Protein AF-A0A1J3H3D5-F1 (afdb_monomer_lite)

Sequence (167 aa):
FLKSQDSTRKQDFVLKTRVNAKLFVYQAAAKMEIESLVVSLERDGSKILVMEGLALLLDAADACLKSVWRKLKACEELFGSLLSGIAKIAVGRGGQPLRLLLIRLKPLVLDLCEQPDTWVRNQGNMFDSVFRISCEIIESGWAKDRPSVDTFIKGLTSSIRERNDYE

Radius of gyration: 18.34 Å; chains: 1; bounding box: 48×41×55 Å

Structure (mmCIF, N/CA/C/O backbone):
data_AF-A0A1J3H3D5-F1
#
_entry.id   AF-A0A1J3H3D5-F1
#
loop_
_atom_site.group_PDB
_atom_site.id
_atom_site.type_symbol
_atom_site.label_atom_id
_atom_site.label_alt_id
_atom_site.label_comp_id
_atom_site.label_asym_id
_atom_site.label_entity_id
_atom_site.label_seq_id
_atom_site.pdbx_PDB_ins_code
_atom_site.Cartn_x
_atom_site.Cartn_y
_atom_site.Cartn_z
_atom_site.occupancy
_atom_site.B_iso_or_equiv
_atom_site.auth_seq_id
_atom_site.auth_comp_id
_atom_site.auth_asym_id
_atom_site.auth_atom_id
_atom_site.pdbx_PDB_model_num
ATOM 1 N N . PHE A 1 1 ? 31.989 1.720 -32.539 1.00 49.47 1 PHE A N 1
ATOM 2 C CA . PHE A 1 1 ? 30.568 1.918 -32.188 1.00 49.47 1 PHE A CA 1
ATOM 3 C C . PHE A 1 1 ? 29.841 0.615 -31.834 1.00 49.47 1 PHE A C 1
ATOM 5 O O . PHE A 1 1 ? 29.478 0.475 -30.677 1.00 49.47 1 PHE A O 1
ATOM 12 N N . LEU A 1 2 ? 29.727 -0.389 -32.718 1.00 52.81 2 LEU A N 1
ATOM 13 C CA . LEU A 1 2 ? 29.022 -1.662 -32.418 1.00 52.81 2 LEU A CA 1
ATOM 14 C C . LEU A 1 2 ? 29.559 -2.446 -31.197 1.00 52.81 2 LEU A C 1
ATOM 16 O O . LEU A 1 2 ? 28.784 -2.947 -30.3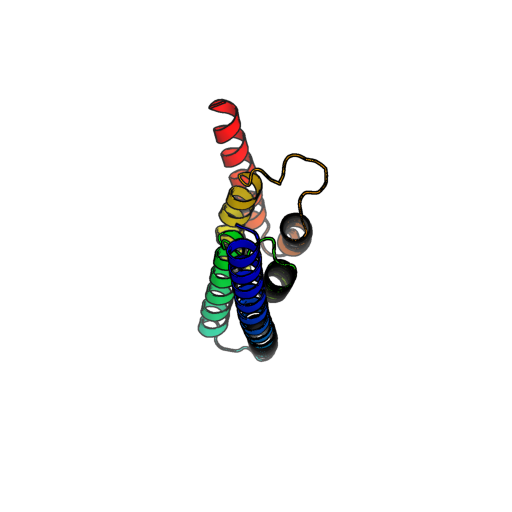89 1.00 52.81 2 LEU A O 1
ATOM 20 N N . LYS A 1 3 ? 30.885 -2.499 -31.009 1.00 47.62 3 LYS A N 1
ATOM 21 C CA . LYS A 1 3 ? 31.527 -3.247 -29.906 1.00 47.62 3 LYS A CA 1
ATOM 22 C C . LYS A 1 3 ? 31.315 -2.618 -28.516 1.00 47.62 3 LYS A C 1
ATOM 24 O O . LYS A 1 3 ? 31.288 -3.331 -27.524 1.00 47.62 3 LYS A O 1
ATOM 29 N N . SER A 1 4 ? 31.137 -1.296 -28.463 1.00 58.38 4 SER A N 1
ATOM 30 C CA . SER A 1 4 ? 30.859 -0.543 -27.228 1.00 58.38 4 SER A CA 1
ATOM 31 C C . SER A 1 4 ? 29.388 -0.659 -26.811 1.00 58.38 4 SER A C 1
ATOM 33 O O . SER A 1 4 ? 29.084 -0.673 -25.624 1.00 58.38 4 SER A O 1
ATOM 35 N N . GLN A 1 5 ? 28.477 -0.814 -27.775 1.00 59.44 5 GLN A N 1
ATOM 36 C CA . GLN A 1 5 ? 27.050 -0.971 -27.501 1.00 59.44 5 GLN A CA 1
ATOM 37 C C . GLN A 1 5 ? 26.713 -2.363 -26.930 1.00 59.44 5 GLN A C 1
ATOM 39 O O . GLN A 1 5 ? 25.821 -2.487 -26.093 1.00 59.44 5 GLN A O 1
ATOM 44 N N . ASP A 1 6 ? 27.449 -3.403 -27.340 1.00 65.12 6 ASP A N 1
ATOM 45 C CA . ASP A 1 6 ? 27.310 -4.772 -26.818 1.00 65.12 6 ASP A CA 1
ATOM 46 C C . ASP A 1 6 ? 27.854 -4.913 -25.381 1.00 65.12 6 ASP A C 1
ATOM 48 O O . ASP A 1 6 ? 27.237 -5.568 -24.540 1.00 65.12 6 ASP A O 1
ATOM 52 N N . SER A 1 7 ? 28.961 -4.234 -25.046 1.00 64.69 7 SER A N 1
ATOM 53 C CA . SER A 1 7 ? 29.493 -4.225 -23.674 1.00 64.69 7 SER A CA 1
ATOM 54 C C . SER A 1 7 ? 28.558 -3.529 -22.681 1.00 64.69 7 SER A C 1
ATOM 56 O O . SER A 1 7 ? 28.349 -4.047 -21.585 1.00 64.69 7 SER A O 1
ATOM 58 N N . THR A 1 8 ? 27.941 -2.409 -23.074 1.00 67.56 8 THR A N 1
ATOM 59 C CA . THR A 1 8 ? 26.972 -1.690 -22.230 1.00 67.56 8 THR A CA 1
ATOM 60 C C . THR A 1 8 ? 25.716 -2.529 -21.987 1.00 67.56 8 THR A C 1
ATOM 62 O O . THR A 1 8 ? 25.325 -2.720 -20.839 1.00 67.56 8 THR A O 1
ATOM 65 N N . ARG A 1 9 ? 25.147 -3.156 -23.030 1.00 71.25 9 ARG A N 1
ATOM 66 C CA . ARG A 1 9 ? 23.975 -4.041 -22.871 1.00 71.25 9 ARG A CA 1
ATOM 67 C C . ARG A 1 9 ? 24.249 -5.247 -21.973 1.00 71.25 9 ARG A C 1
ATOM 69 O O . ARG A 1 9 ? 23.383 -5.638 -21.192 1.00 71.25 9 ARG A O 1
ATOM 76 N N . LYS A 1 10 ? 25.440 -5.847 -22.068 1.00 75.38 10 LYS A N 1
ATOM 77 C CA . LYS A 1 10 ? 25.842 -6.963 -21.194 1.00 75.38 10 LYS A CA 1
ATOM 78 C C . LYS A 1 10 ? 25.952 -6.523 -19.737 1.00 75.38 10 LYS A C 1
ATOM 80 O O . LYS A 1 10 ? 25.485 -7.241 -18.855 1.00 75.38 10 LYS A O 1
ATOM 85 N N . GLN A 1 11 ? 26.518 -5.346 -19.482 1.00 77.75 11 GLN A N 1
ATOM 86 C CA . GLN A 1 11 ? 26.598 -4.780 -18.137 1.00 77.75 11 GLN A CA 1
ATOM 87 C C . GLN A 1 11 ? 25.203 -4.504 -17.556 1.00 77.75 11 GLN A C 1
ATOM 89 O O . GLN A 1 11 ? 24.932 -4.915 -16.426 1.00 77.75 11 GLN A O 1
ATOM 94 N N . ASP A 1 12 ? 24.296 -3.923 -18.343 1.00 80.81 12 ASP A N 1
ATOM 95 C CA . ASP A 1 12 ? 22.909 -3.668 -17.935 1.00 80.81 12 ASP A CA 1
ATOM 96 C C . ASP A 1 12 ? 22.159 -4.966 -17.608 1.00 80.81 12 ASP A C 1
ATOM 98 O O . ASP A 1 12 ? 21.454 -5.058 -16.599 1.00 80.81 12 ASP A O 1
ATOM 102 N N . PHE A 1 13 ? 22.355 -6.011 -18.418 1.00 84.06 13 PHE A N 1
ATOM 103 C CA . PHE A 1 13 ? 21.766 -7.328 -18.180 1.00 84.06 13 PHE A CA 1
ATOM 104 C C . PHE A 1 13 ? 22.276 -7.972 -16.882 1.00 84.06 13 PHE A C 1
ATOM 106 O O . PHE A 1 13 ? 21.484 -8.488 -16.085 1.00 84.06 13 PHE A O 1
ATOM 113 N N . VAL A 1 14 ? 23.589 -7.921 -16.633 1.00 88.62 14 VAL A N 1
ATOM 114 C CA . VAL A 1 14 ? 24.196 -8.462 -15.406 1.00 88.62 14 VAL A CA 1
ATOM 115 C C . VAL A 1 14 ? 23.706 -7.699 -14.174 1.00 88.62 14 VAL A C 1
ATOM 117 O O . VAL A 1 14 ? 23.357 -8.323 -13.169 1.00 88.62 14 VAL A O 1
ATOM 120 N N . LEU A 1 15 ? 23.630 -6.368 -14.247 1.00 89.19 15 LEU A N 1
ATOM 121 C CA . LEU A 1 15 ? 23.105 -5.534 -13.164 1.00 89.19 15 LEU A CA 1
ATOM 122 C C . LEU A 1 15 ? 21.641 -5.863 -12.868 1.00 89.19 15 LEU A C 1
ATOM 124 O O . LEU A 1 15 ? 21.312 -6.161 -11.719 1.00 89.19 15 LEU A O 1
ATOM 128 N N . LYS A 1 16 ? 20.786 -5.909 -13.894 1.00 89.12 16 LYS A N 1
ATOM 129 C CA . LYS A 1 16 ? 19.368 -6.270 -13.752 1.00 89.12 16 LYS A CA 1
ATOM 130 C C . LYS A 1 16 ? 19.189 -7.656 -13.126 1.00 89.12 16 LYS A C 1
ATOM 132 O O . LYS A 1 16 ? 18.358 -7.824 -12.238 1.00 89.12 16 LYS A O 1
ATOM 137 N N . THR A 1 17 ? 20.004 -8.630 -13.530 1.00 92.06 17 THR A N 1
ATOM 138 C CA . THR A 1 17 ? 19.979 -9.989 -12.962 1.00 92.06 17 THR A CA 1
ATOM 139 C C . THR A 1 17 ? 20.343 -9.987 -11.476 1.00 92.06 17 THR A C 1
ATOM 141 O O . THR A 1 17 ? 19.638 -10.587 -10.665 1.00 92.06 17 THR A O 1
ATOM 144 N N . ARG A 1 18 ? 21.403 -9.265 -11.088 1.00 93.56 18 ARG A N 1
ATOM 145 C CA . ARG A 1 18 ? 21.822 -9.141 -9.681 1.00 93.56 18 ARG A CA 1
ATOM 146 C C . ARG A 1 18 ? 20.779 -8.424 -8.826 1.00 93.56 18 ARG A C 1
ATOM 148 O O . ARG A 1 18 ? 20.534 -8.841 -7.697 1.00 93.56 18 ARG A O 1
ATOM 155 N N . VAL A 1 19 ? 20.168 -7.364 -9.353 1.00 93.88 19 VAL A N 1
ATOM 156 C CA . VAL A 1 19 ? 19.095 -6.631 -8.666 1.00 93.88 19 VAL A CA 1
ATOM 157 C C . VAL A 1 19 ? 17.882 -7.532 -8.457 1.00 93.88 19 VAL A C 1
ATOM 159 O O . VAL A 1 19 ? 17.398 -7.616 -7.334 1.00 93.88 19 VAL A O 1
ATOM 162 N N . ASN A 1 20 ? 17.448 -8.275 -9.481 1.00 93.94 20 ASN A N 1
ATOM 163 C CA . ASN A 1 20 ? 16.351 -9.237 -9.344 1.00 93.94 20 ASN A CA 1
ATOM 164 C C . ASN A 1 20 ? 16.644 -10.290 -8.271 1.00 93.94 20 ASN A C 1
ATOM 166 O O . ASN A 1 20 ? 15.798 -10.533 -7.418 1.00 93.94 20 ASN A O 1
ATOM 170 N N . ALA A 1 21 ? 17.850 -10.868 -8.261 1.00 94.75 21 ALA A N 1
ATOM 171 C CA . ALA A 1 21 ? 18.236 -11.835 -7.235 1.00 94.75 21 ALA A CA 1
ATOM 172 C C . ALA A 1 21 ? 18.121 -11.247 -5.817 1.00 94.75 21 ALA A C 1
ATOM 174 O O . ALA A 1 21 ? 17.557 -11.886 -4.932 1.00 94.75 21 ALA A O 1
ATOM 175 N N . LYS A 1 22 ? 18.581 -10.005 -5.609 1.00 95.25 22 LYS A N 1
ATOM 176 C CA . LYS A 1 22 ? 18.420 -9.308 -4.323 1.00 95.25 22 LYS A CA 1
ATOM 177 C C . LYS A 1 22 ? 16.951 -9.074 -3.974 1.00 95.25 22 LYS A C 1
ATOM 179 O O . LYS A 1 22 ? 16.561 -9.325 -2.840 1.00 95.25 22 LYS A O 1
ATOM 184 N N . LEU A 1 23 ? 16.137 -8.627 -4.930 1.00 95.19 23 LEU A N 1
ATOM 185 C CA . LEU A 1 23 ? 14.706 -8.391 -4.719 1.00 95.19 23 LEU A CA 1
ATOM 186 C C . LEU A 1 23 ? 13.962 -9.678 -4.339 1.00 95.19 23 LEU A C 1
ATOM 188 O O . LEU A 1 23 ? 13.131 -9.639 -3.439 1.00 95.19 23 LEU A O 1
ATOM 192 N N . PHE A 1 24 ? 14.308 -10.821 -4.937 1.00 94.06 24 PHE A N 1
ATOM 193 C CA . PHE A 1 24 ? 13.737 -12.113 -4.543 1.00 94.06 24 PHE A CA 1
ATOM 194 C C . PHE A 1 24 ? 14.118 -12.513 -3.115 1.00 94.06 24 PHE A C 1
ATOM 196 O O . PHE A 1 24 ? 13.264 -12.995 -2.372 1.00 94.06 24 PHE A O 1
ATOM 203 N N . VAL A 1 25 ? 15.366 -12.269 -2.700 1.00 95.94 25 VAL A N 1
ATOM 204 C CA . VAL A 1 25 ? 15.790 -12.497 -1.308 1.00 95.94 25 VAL A CA 1
ATOM 205 C C . VAL A 1 25 ? 15.003 -11.601 -0.350 1.00 95.94 25 VAL A C 1
ATOM 207 O O . VAL A 1 25 ? 14.476 -12.097 0.644 1.00 95.94 25 VAL A O 1
ATOM 210 N N . TYR A 1 26 ? 14.848 -10.312 -0.668 1.00 95.38 26 TYR A N 1
ATOM 211 C CA . TYR A 1 26 ? 14.023 -9.404 0.134 1.00 95.38 26 TYR A CA 1
ATOM 212 C C . TYR A 1 26 ? 12.559 -9.836 0.183 1.00 95.38 26 TYR A C 1
ATOM 214 O O . TYR A 1 26 ? 11.940 -9.738 1.235 1.00 95.38 26 TYR A O 1
ATOM 222 N N . GLN A 1 27 ? 12.006 -10.357 -0.912 1.00 95.12 27 GLN A N 1
ATOM 223 C CA . GLN A 1 27 ? 10.634 -10.856 -0.933 1.00 95.12 27 GLN A CA 1
ATOM 224 C C . GLN A 1 27 ? 10.458 -12.088 -0.047 1.00 95.12 27 GLN A C 1
ATOM 226 O O . GLN A 1 27 ? 9.463 -12.178 0.669 1.00 95.12 27 GLN A O 1
ATOM 231 N N . ALA A 1 28 ? 11.414 -13.018 -0.062 1.00 95.88 28 ALA A N 1
ATOM 232 C CA . ALA A 1 28 ? 11.397 -14.171 0.832 1.00 95.88 28 ALA A CA 1
ATOM 233 C C . ALA A 1 28 ? 11.506 -13.739 2.305 1.00 95.88 28 ALA A C 1
ATOM 235 O O . ALA A 1 28 ? 10.705 -14.179 3.128 1.00 95.88 28 ALA A O 1
ATOM 236 N N . ALA A 1 29 ? 12.431 -12.826 2.616 1.00 95.75 29 ALA A N 1
ATOM 237 C CA . ALA A 1 29 ? 12.600 -12.284 3.962 1.00 95.75 29 ALA A CA 1
ATOM 238 C C . ALA A 1 29 ? 11.345 -11.538 4.444 1.00 95.75 29 ALA A C 1
ATOM 240 O O . ALA A 1 29 ? 10.878 -11.775 5.552 1.00 95.75 29 ALA A O 1
ATOM 241 N N . ALA A 1 30 ? 10.750 -10.698 3.593 1.00 95.88 30 ALA A N 1
ATOM 242 C CA . ALA A 1 30 ? 9.524 -9.974 3.908 1.00 95.88 30 ALA A CA 1
ATOM 243 C C . ALA A 1 30 ? 8.356 -10.923 4.191 1.00 95.88 30 ALA A C 1
ATOM 245 O O . ALA A 1 30 ? 7.622 -10.708 5.148 1.00 95.88 30 ALA A O 1
ATOM 246 N N . LYS A 1 31 ? 8.187 -11.988 3.394 1.00 95.50 31 LYS A N 1
ATOM 247 C CA . LYS A 1 31 ? 7.144 -12.998 3.636 1.00 95.50 31 LYS A CA 1
ATOM 248 C C . LYS A 1 31 ? 7.336 -13.697 4.981 1.00 95.50 31 LYS A C 1
ATOM 250 O O . LYS A 1 31 ? 6.375 -13.797 5.734 1.00 95.50 31 LYS A O 1
ATOM 255 N N . MET A 1 32 ? 8.565 -14.106 5.293 1.00 95.81 32 MET A N 1
ATOM 256 C CA . MET A 1 32 ? 8.896 -14.723 6.579 1.00 95.81 32 MET A CA 1
ATOM 257 C C . MET A 1 32 ? 8.614 -13.775 7.755 1.00 95.81 32 MET A C 1
ATOM 259 O O . MET A 1 32 ? 8.020 -14.191 8.747 1.00 95.81 32 MET A O 1
ATOM 263 N N . GLU A 1 33 ? 8.988 -12.500 7.631 1.00 94.06 33 GLU A N 1
ATOM 264 C CA . GLU A 1 33 ? 8.714 -11.482 8.650 1.00 94.06 33 GLU A CA 1
ATOM 265 C C . GLU A 1 33 ? 7.206 -11.262 8.825 1.00 94.06 33 GLU A C 1
ATOM 267 O O . GLU A 1 33 ? 6.700 -11.302 9.941 1.00 94.06 33 GLU A O 1
ATOM 272 N N . ILE A 1 34 ? 6.457 -11.111 7.727 1.00 94.81 34 ILE A N 1
ATOM 273 C CA . ILE A 1 34 ? 4.995 -10.962 7.754 1.00 94.81 34 ILE A CA 1
ATOM 274 C C . ILE A 1 34 ? 4.345 -12.148 8.476 1.00 94.81 34 ILE A C 1
ATOM 276 O O . ILE A 1 34 ? 3.506 -11.940 9.350 1.00 94.81 34 ILE A O 1
ATOM 280 N N . GLU A 1 35 ? 4.724 -13.380 8.137 1.00 93.75 35 GLU A N 1
ATOM 281 C CA . GLU A 1 35 ? 4.192 -14.586 8.780 1.00 93.75 35 GLU A CA 1
ATOM 282 C C . GLU A 1 35 ? 4.528 -14.622 10.276 1.00 93.75 35 GLU A C 1
ATOM 284 O O . GLU A 1 35 ? 3.646 -14.877 11.098 1.00 93.75 35 GLU A O 1
ATOM 289 N N . SER A 1 36 ? 5.764 -14.284 10.648 1.00 91.75 36 SER A N 1
ATOM 290 C CA . SER A 1 36 ? 6.197 -14.178 12.046 1.00 91.75 36 SER A CA 1
ATOM 291 C C . SER A 1 36 ? 5.374 -13.148 12.835 1.00 91.75 36 SER A C 1
ATOM 293 O O . SER A 1 36 ? 4.909 -13.422 13.948 1.00 91.75 36 SER A O 1
ATOM 295 N N . LEU A 1 37 ? 5.124 -11.973 12.248 1.00 91.81 37 LEU A N 1
ATOM 296 C CA . LEU A 1 37 ? 4.322 -10.911 12.858 1.00 91.81 37 LEU A CA 1
ATOM 297 C C . LEU A 1 37 ? 2.840 -11.293 12.975 1.00 91.81 37 LEU A C 1
ATOM 299 O O . LEU A 1 37 ? 2.208 -10.967 13.982 1.00 91.81 37 LEU A O 1
ATOM 303 N N . VAL A 1 38 ? 2.291 -12.011 11.991 1.00 89.31 38 VAL A N 1
ATOM 304 C CA . VAL A 1 38 ? 0.923 -12.551 12.046 1.00 89.31 38 VAL A CA 1
ATOM 305 C C . VAL A 1 38 ? 0.799 -13.598 13.156 1.00 89.31 38 VAL A C 1
ATOM 307 O O . VAL A 1 38 ? -0.116 -13.507 13.968 1.00 89.31 38 VAL A O 1
ATOM 310 N N . VAL A 1 39 ? 1.747 -14.530 13.285 1.00 87.62 39 VAL A N 1
ATOM 311 C CA . VAL A 1 39 ? 1.748 -15.502 14.398 1.00 87.62 39 VAL A CA 1
ATOM 312 C C . VAL A 1 39 ? 1.892 -14.798 15.751 1.00 87.62 39 VAL A C 1
ATOM 314 O O . VAL A 1 39 ? 1.235 -15.161 16.730 1.00 87.62 39 VAL A O 1
ATOM 317 N N . SER A 1 40 ? 2.719 -13.753 15.816 1.00 85.19 40 SER A N 1
ATOM 318 C CA . SER A 1 40 ? 2.865 -12.929 17.020 1.00 85.19 40 SER A CA 1
ATOM 319 C C . SER A 1 40 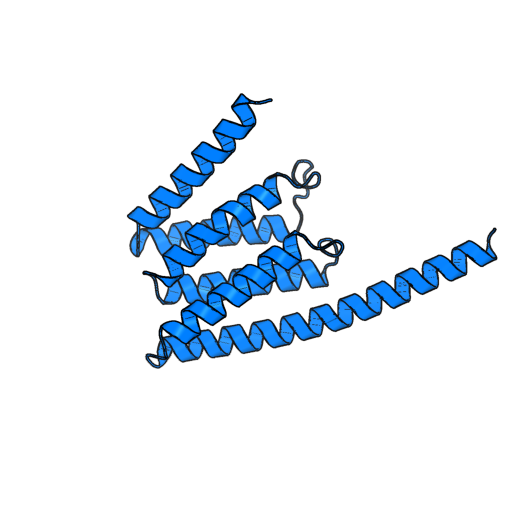? 1.562 -12.218 17.391 1.00 85.19 40 SER A C 1
ATOM 321 O O . SER A 1 40 ? 1.305 -11.999 18.571 1.00 85.19 40 SER A O 1
ATOM 323 N N . LEU A 1 41 ? 0.717 -11.881 16.416 1.00 80.69 41 LEU A N 1
ATOM 324 C CA . LEU A 1 41 ? -0.599 -11.303 16.665 1.00 80.69 41 LEU A CA 1
ATOM 325 C C . LEU A 1 41 ? -1.556 -12.311 17.323 1.00 80.69 41 LEU A C 1
ATOM 327 O O . LEU A 1 41 ? -2.299 -11.932 18.225 1.00 80.69 41 LEU A O 1
ATOM 331 N N . GLU A 1 42 ? -1.520 -13.577 16.902 1.00 78.44 42 GLU A N 1
ATOM 332 C CA . GLU A 1 42 ? -2.396 -14.640 17.417 1.00 78.44 42 GLU A CA 1
ATOM 333 C C . GLU A 1 42 ? -2.049 -15.066 18.850 1.00 78.44 42 GLU A C 1
ATOM 335 O O . GLU A 1 42 ? -2.936 -15.420 19.624 1.00 78.44 42 GLU A O 1
ATOM 340 N N . ARG A 1 43 ? -0.763 -15.027 19.222 1.00 79.19 43 ARG A N 1
ATOM 341 C CA . ARG A 1 43 ? -0.274 -15.492 20.536 1.00 79.19 43 ARG A CA 1
ATOM 342 C C . ARG A 1 43 ? -0.150 -14.395 21.597 1.00 79.19 43 ARG A C 1
ATOM 344 O O . ARG A 1 43 ? 0.594 -14.569 22.557 1.00 79.19 43 ARG A O 1
ATOM 351 N N . ASP A 1 44 ? -0.840 -13.272 21.412 1.00 67.06 44 ASP A N 1
ATOM 352 C CA . ASP A 1 44 ? -0.747 -12.087 22.281 1.00 67.06 44 ASP A CA 1
ATOM 353 C C . ASP A 1 44 ? 0.704 -11.571 22.433 1.00 67.06 44 ASP A C 1
ATOM 355 O O . ASP A 1 44 ? 1.172 -11.163 23.497 1.00 67.06 44 ASP A O 1
ATOM 359 N N . GLY A 1 45 ? 1.456 -11.625 21.330 1.00 67.44 45 GLY A N 1
ATOM 360 C CA . GLY A 1 45 ? 2.855 -11.222 21.257 1.00 67.44 45 GLY A CA 1
ATOM 361 C C . GLY A 1 45 ? 3.073 -9.722 21.480 1.00 67.44 45 GLY A C 1
ATOM 362 O O . GLY A 1 45 ? 2.153 -8.895 21.422 1.00 67.44 45 GLY A O 1
ATOM 363 N N . SER A 1 46 ? 4.340 -9.361 21.718 1.00 79.38 46 SER A N 1
ATOM 364 C CA . SER A 1 46 ? 4.755 -7.996 22.066 1.00 79.38 46 SER A CA 1
ATOM 365 C C . SER A 1 46 ? 4.149 -6.952 21.125 1.00 79.38 46 SER A C 1
ATOM 367 O O . SER A 1 46 ? 4.391 -6.949 19.915 1.00 79.38 46 SER A O 1
ATOM 369 N N . LYS A 1 47 ? 3.359 -6.026 21.691 1.00 83.12 47 LYS A N 1
ATOM 370 C CA . LYS A 1 47 ? 2.750 -4.927 20.924 1.00 83.12 47 LYS A CA 1
ATOM 371 C C . LYS A 1 47 ? 3.806 -4.090 20.207 1.00 83.12 47 LYS A C 1
ATOM 373 O O . LYS A 1 47 ? 3.556 -3.650 19.091 1.00 83.12 47 LYS A O 1
ATOM 378 N N . ILE A 1 48 ? 4.964 -3.928 20.844 1.00 87.06 48 ILE A N 1
ATOM 379 C CA . ILE A 1 48 ? 6.107 -3.172 20.335 1.00 87.06 48 ILE A CA 1
ATOM 380 C C . ILE A 1 48 ? 6.682 -3.857 19.094 1.00 87.06 48 ILE A C 1
ATOM 382 O O . ILE A 1 48 ? 6.752 -3.216 18.053 1.00 87.06 48 ILE A O 1
ATOM 386 N N . LEU A 1 49 ? 6.959 -5.166 19.156 1.00 87.62 49 LEU A N 1
ATOM 387 C CA . LEU A 1 49 ? 7.526 -5.910 18.020 1.00 87.62 49 LEU A CA 1
ATOM 388 C C . LEU A 1 49 ? 6.635 -5.832 16.776 1.00 87.62 49 LEU A C 1
ATOM 390 O O . LEU A 1 49 ? 7.120 -5.598 15.676 1.00 87.62 49 LEU A O 1
ATOM 394 N N . VAL A 1 50 ? 5.317 -5.966 16.950 1.00 89.06 50 VAL A N 1
ATOM 395 C CA . VAL A 1 50 ? 4.369 -5.851 15.830 1.00 89.06 50 VAL A CA 1
ATOM 396 C C . VAL A 1 50 ? 4.369 -4.448 15.228 1.00 89.06 50 VAL A C 1
ATOM 398 O O . VAL A 1 50 ? 4.266 -4.313 14.014 1.00 89.06 50 VAL A O 1
ATOM 401 N N . MET A 1 51 ? 4.476 -3.405 16.052 1.00 90.56 51 MET A N 1
ATOM 402 C CA . MET A 1 51 ? 4.505 -2.022 15.568 1.00 90.56 51 MET A CA 1
ATOM 403 C C . MET A 1 51 ? 5.817 -1.697 14.851 1.00 90.56 51 MET A C 1
ATOM 405 O O . MET A 1 51 ? 5.782 -1.097 13.779 1.00 90.56 51 MET A O 1
ATOM 409 N N . GLU A 1 52 ? 6.953 -2.112 15.411 1.00 92.25 52 GLU A N 1
ATOM 410 C CA . GLU A 1 52 ? 8.275 -1.929 14.805 1.00 92.25 52 GLU A CA 1
ATOM 411 C C . GLU A 1 52 ? 8.391 -2.703 13.490 1.00 92.25 52 GLU A C 1
ATOM 413 O O . GLU A 1 52 ? 8.765 -2.128 12.470 1.00 92.25 52 GLU A O 1
ATOM 418 N N . GLY A 1 53 ? 7.973 -3.971 13.474 1.00 93.31 53 GLY A N 1
ATOM 419 C CA . GLY A 1 53 ? 7.936 -4.782 12.260 1.00 93.31 53 GLY A CA 1
ATOM 420 C C . GLY A 1 53 ? 7.018 -4.185 11.190 1.00 93.31 53 GLY A C 1
ATOM 421 O O . GLY A 1 53 ? 7.405 -4.069 10.030 1.00 93.31 53 GLY A O 1
ATOM 422 N N . LEU A 1 54 ? 5.826 -3.713 11.573 1.00 93.38 54 LEU A N 1
ATOM 423 C CA . LEU A 1 54 ? 4.911 -3.036 10.649 1.00 93.38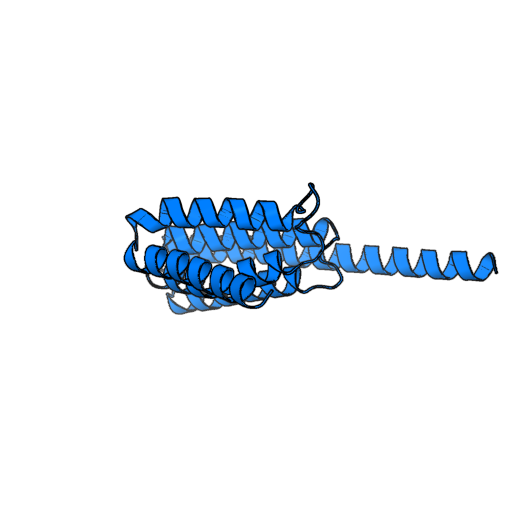 54 LEU A CA 1
ATOM 424 C C . LEU A 1 54 ? 5.525 -1.757 10.058 1.00 93.38 54 LEU A C 1
ATOM 426 O O . LEU A 1 54 ? 5.371 -1.508 8.862 1.00 93.38 54 LEU A O 1
ATOM 430 N N . ALA A 1 55 ? 6.229 -0.964 10.870 1.00 94.56 55 ALA A N 1
ATOM 431 C CA . ALA A 1 55 ? 6.929 0.230 10.406 1.00 94.56 55 ALA A CA 1
ATOM 432 C C . ALA A 1 55 ? 8.041 -0.119 9.403 1.00 94.56 55 ALA A C 1
ATOM 434 O O . ALA A 1 55 ? 8.092 0.481 8.331 1.00 94.56 55 ALA A O 1
ATOM 435 N N . LEU A 1 56 ? 8.852 -1.145 9.685 1.00 95.25 56 LEU A N 1
ATOM 436 C CA . LEU A 1 56 ? 9.900 -1.618 8.773 1.00 95.25 56 LEU A CA 1
ATOM 437 C C . LEU A 1 56 ? 9.335 -2.088 7.426 1.00 95.25 56 LEU A C 1
ATOM 439 O O . LEU A 1 56 ? 9.899 -1.784 6.374 1.00 95.25 56 LEU A O 1
ATOM 443 N N . LEU A 1 57 ? 8.206 -2.803 7.437 1.00 96.12 57 LEU A N 1
ATOM 444 C CA . LEU A 1 57 ? 7.540 -3.238 6.208 1.00 96.12 57 LEU A CA 1
ATOM 445 C C . LEU A 1 57 ? 7.014 -2.042 5.395 1.00 96.12 57 LEU A C 1
ATOM 447 O O . LEU A 1 57 ? 7.135 -2.039 4.168 1.00 96.12 57 LEU A O 1
ATOM 451 N N . LEU A 1 58 ? 6.461 -1.020 6.058 1.00 95.56 58 LEU A N 1
ATOM 452 C CA . LEU A 1 58 ? 6.011 0.219 5.411 1.00 95.56 58 LEU A CA 1
ATOM 453 C C . LEU A 1 58 ? 7.177 0.998 4.796 1.00 95.56 58 LEU A C 1
ATOM 455 O O . LEU A 1 58 ? 7.065 1.455 3.659 1.00 95.56 58 LEU A O 1
ATOM 459 N N . ASP A 1 59 ? 8.302 1.099 5.500 1.00 95.94 59 ASP A N 1
ATOM 460 C CA . ASP A 1 59 ? 9.508 1.753 4.988 1.00 95.94 59 ASP A CA 1
ATOM 461 C C . ASP A 1 59 ? 10.090 0.994 3.786 1.00 95.94 59 ASP A C 1
ATOM 463 O O . ASP A 1 59 ? 10.523 1.603 2.806 1.00 95.94 59 ASP A O 1
ATOM 467 N N . ALA A 1 60 ? 10.028 -0.342 3.796 1.00 96.50 60 ALA A N 1
ATOM 468 C CA . ALA A 1 60 ? 10.410 -1.156 2.646 1.00 96.50 60 ALA A CA 1
ATOM 469 C C . ALA A 1 60 ? 9.479 -0.936 1.438 1.00 96.50 60 ALA A C 1
ATOM 471 O O . ALA A 1 60 ? 9.952 -0.896 0.297 1.00 96.50 60 ALA A O 1
ATOM 472 N N . ALA A 1 61 ? 8.171 -0.772 1.663 1.00 96.38 61 ALA A N 1
ATOM 473 C CA . ALA A 1 61 ? 7.215 -0.468 0.599 1.00 96.38 61 ALA A CA 1
ATOM 474 C C . ALA A 1 61 ? 7.474 0.926 -0.003 1.00 96.38 61 ALA A C 1
ATOM 476 O O . ALA A 1 61 ? 7.518 1.066 -1.227 1.00 96.38 61 ALA A O 1
ATOM 477 N N . ASP A 1 62 ? 7.737 1.928 0.839 1.00 94.81 62 ASP A N 1
ATOM 478 C CA . ASP A 1 62 ? 8.119 3.280 0.412 1.00 94.81 62 ASP A CA 1
ATOM 479 C C . ASP A 1 62 ? 9.415 3.277 -0.411 1.00 94.81 62 ASP A C 1
ATOM 481 O O . ASP A 1 62 ? 9.488 3.863 -1.495 1.00 94.81 62 ASP A O 1
ATOM 485 N N . ALA A 1 63 ? 10.417 2.518 0.038 1.00 95.06 63 ALA A N 1
ATOM 486 C CA . ALA A 1 63 ? 11.666 2.344 -0.692 1.00 95.06 63 ALA A CA 1
ATOM 487 C C . ALA A 1 63 ? 11.458 1.674 -2.061 1.00 95.06 63 ALA A C 1
ATOM 489 O O . ALA A 1 63 ? 12.122 2.052 -3.028 1.00 95.06 63 ALA A O 1
ATOM 490 N N . CYS A 1 64 ? 10.536 0.710 -2.179 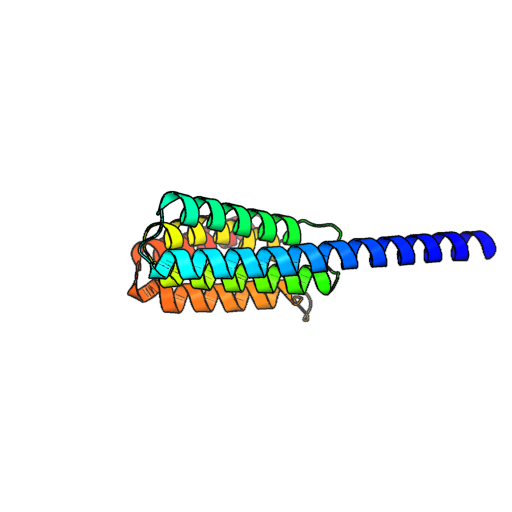1.00 94.75 64 CYS A N 1
ATOM 491 C CA . CYS A 1 64 ? 10.191 0.106 -3.471 1.00 94.75 64 CYS A CA 1
ATOM 492 C C . CYS A 1 64 ? 9.568 1.136 -4.420 1.00 94.75 64 CYS A C 1
ATOM 494 O O . CYS A 1 64 ? 9.987 1.222 -5.576 1.00 94.75 64 CYS A O 1
ATOM 496 N N . LEU A 1 65 ? 8.626 1.945 -3.926 1.00 92.44 65 LEU A N 1
ATOM 497 C CA . LEU A 1 65 ? 7.946 2.976 -4.710 1.00 92.44 65 LEU A CA 1
ATOM 498 C C . LEU A 1 65 ? 8.924 4.041 -5.234 1.00 92.44 65 LEU A C 1
ATOM 500 O O . LEU A 1 65 ? 8.841 4.443 -6.396 1.00 92.44 65 LEU A O 1
ATOM 504 N N . LYS A 1 66 ? 9.878 4.460 -4.395 1.00 91.62 66 LYS A N 1
ATOM 505 C CA . LYS A 1 66 ? 10.895 5.481 -4.712 1.00 91.62 66 LYS A CA 1
ATOM 506 C C . LYS A 1 66 ? 12.103 4.927 -5.468 1.00 91.62 66 LYS A C 1
ATOM 508 O O . LYS A 1 66 ? 12.942 5.688 -5.950 1.00 91.62 66 LYS A O 1
ATOM 513 N N . SER A 1 67 ? 12.201 3.607 -5.606 1.00 91.31 67 SER A N 1
ATOM 514 C CA . SER A 1 67 ? 13.337 2.957 -6.249 1.00 91.31 67 SER A CA 1
ATOM 515 C C . SER A 1 67 ? 13.444 3.311 -7.731 1.00 91.31 67 SER A C 1
ATOM 517 O O . SER A 1 67 ? 12.457 3.343 -8.471 1.00 91.31 67 SER A O 1
ATOM 519 N N . VAL A 1 68 ? 14.682 3.440 -8.215 1.00 90.06 68 VAL A N 1
ATOM 520 C CA . VAL A 1 68 ? 14.981 3.461 -9.659 1.00 90.06 68 VAL A CA 1
ATOM 521 C C . VAL A 1 68 ? 14.597 2.143 -10.345 1.00 90.06 68 VAL A C 1
ATOM 523 O O . VAL A 1 68 ? 14.418 2.097 -11.559 1.00 90.06 68 VAL A O 1
ATOM 526 N N . TRP A 1 69 ? 14.428 1.071 -9.564 1.00 90.69 69 TRP A N 1
ATOM 527 C CA . TRP A 1 69 ? 14.054 -0.264 -10.028 1.00 90.69 69 TRP A CA 1
ATOM 528 C C . TRP A 1 69 ? 12.556 -0.559 -9.908 1.00 90.69 69 TRP A C 1
ATOM 530 O O . TRP A 1 69 ? 12.160 -1.696 -10.150 1.00 90.69 69 TRP A O 1
ATOM 540 N N . ARG A 1 70 ? 11.715 0.430 -9.574 1.00 90.38 70 ARG A N 1
ATOM 541 C CA . ARG A 1 70 ? 10.271 0.235 -9.342 1.00 90.38 70 ARG A CA 1
ATOM 542 C C . ARG A 1 70 ? 9.523 -0.412 -10.511 1.00 90.38 70 ARG A C 1
ATOM 544 O O . ARG A 1 70 ? 8.588 -1.163 -10.296 1.00 90.38 70 ARG A O 1
ATOM 551 N N . LYS A 1 71 ? 9.989 -0.189 -11.746 1.00 87.62 71 LYS A N 1
ATOM 552 C CA . LYS A 1 71 ? 9.424 -0.787 -12.973 1.00 87.62 71 LYS A CA 1
ATOM 553 C C . LYS A 1 71 ? 9.887 -2.229 -13.230 1.00 87.62 71 LYS A C 1
ATOM 555 O O . LYS A 1 71 ? 9.506 -2.837 -14.228 1.00 87.62 71 LYS A O 1
ATOM 560 N N . LEU A 1 72 ? 10.771 -2.782 -12.396 1.00 90.31 72 LEU A N 1
ATOM 561 C CA . LEU A 1 72 ? 11.103 -4.201 -12.459 1.00 90.31 72 LEU A CA 1
ATOM 562 C C . LEU A 1 72 ? 9.971 -5.002 -11.827 1.00 90.31 72 LEU A C 1
ATOM 564 O O . LEU A 1 72 ? 9.636 -4.777 -10.670 1.00 90.31 72 LEU A O 1
ATOM 568 N N . LYS A 1 73 ? 9.490 -6.023 -12.542 1.00 90.69 73 LYS A N 1
ATOM 569 C CA . LYS A 1 73 ? 8.456 -6.948 -12.058 1.00 90.69 73 LYS A CA 1
ATOM 570 C C . LYS A 1 73 ? 8.733 -7.481 -10.644 1.00 90.69 73 LYS A C 1
ATOM 572 O O . LYS A 1 73 ? 7.837 -7.494 -9.817 1.00 90.69 73 LYS A O 1
ATOM 577 N N . ALA A 1 74 ? 9.982 -7.840 -10.336 1.00 92.25 74 ALA A N 1
ATOM 578 C CA . ALA A 1 74 ? 10.361 -8.306 -8.998 1.00 92.25 74 ALA A CA 1
ATOM 579 C C . ALA A 1 74 ? 10.174 -7.234 -7.90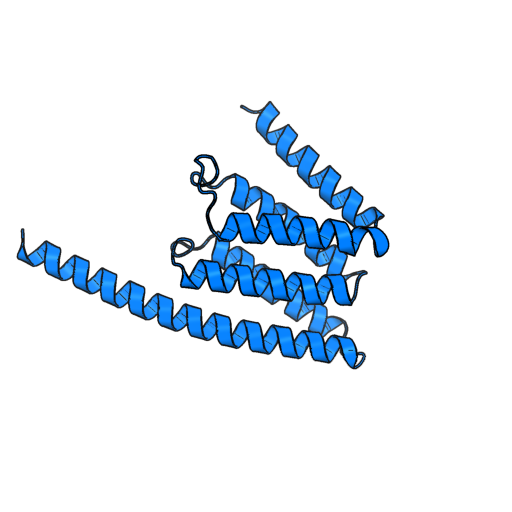1 1.00 92.25 74 ALA A C 1
ATOM 581 O O . ALA A 1 74 ? 9.867 -7.566 -6.761 1.00 92.25 74 ALA A O 1
ATOM 582 N N . CYS A 1 75 ? 10.348 -5.948 -8.229 1.00 94.44 75 CYS A N 1
ATOM 583 C CA . CYS A 1 75 ? 10.112 -4.843 -7.299 1.00 94.44 75 CYS A CA 1
ATOM 584 C C . CYS A 1 75 ? 8.610 -4.596 -7.112 1.00 94.44 75 CYS A C 1
ATOM 586 O O . CYS A 1 75 ? 8.164 -4.414 -5.983 1.00 94.44 75 CYS A O 1
ATOM 588 N N . GLU A 1 76 ? 7.826 -4.667 -8.190 1.00 93.00 76 GLU A N 1
ATOM 589 C CA . GLU A 1 76 ? 6.362 -4.586 -8.126 1.00 93.00 76 GLU A CA 1
ATOM 590 C C . GLU A 1 76 ? 5.762 -5.735 -7.300 1.00 93.00 76 GLU A C 1
ATOM 592 O O . GLU A 1 76 ? 4.907 -5.510 -6.445 1.00 93.00 76 GLU A O 1
ATOM 597 N N . GLU A 1 77 ? 6.243 -6.964 -7.505 1.00 93.12 77 GLU A N 1
ATOM 598 C CA . GLU A 1 77 ? 5.814 -8.151 -6.756 1.00 93.12 77 GLU A CA 1
ATOM 599 C C . GLU A 1 77 ? 6.199 -8.070 -5.275 1.00 93.12 77 GLU A C 1
ATOM 601 O O . GLU A 1 77 ? 5.397 -8.438 -4.409 1.00 93.12 77 GLU A O 1
ATOM 606 N N . LEU A 1 78 ? 7.407 -7.580 -4.969 1.00 95.62 78 LEU A N 1
ATOM 607 C CA . LEU A 1 78 ? 7.837 -7.308 -3.598 1.00 95.62 78 LEU A CA 1
ATOM 608 C C . LEU A 1 78 ? 6.921 -6.272 -2.942 1.00 95.62 78 LEU A C 1
ATOM 610 O O . LEU A 1 78 ? 6.374 -6.539 -1.875 1.00 95.62 78 LEU A O 1
ATOM 614 N N . PHE A 1 79 ? 6.701 -5.135 -3.600 1.00 95.81 79 PHE A N 1
ATOM 615 C CA . PHE A 1 79 ? 5.833 -4.066 -3.113 1.00 95.81 79 PHE A CA 1
ATOM 616 C C . PHE A 1 79 ? 4.402 -4.551 -2.850 1.00 95.81 79 PHE A C 1
ATOM 618 O O . PHE A 1 79 ? 3.863 -4.335 -1.764 1.00 95.81 79 PHE A O 1
ATOM 625 N N . GLY A 1 80 ? 3.806 -5.281 -3.796 1.00 94.38 80 GLY A N 1
ATOM 626 C CA . GLY A 1 80 ? 2.475 -5.862 -3.621 1.00 94.38 80 GLY A CA 1
ATOM 627 C C . GLY A 1 80 ? 2.414 -6.876 -2.472 1.00 94.38 80 GLY A C 1
ATOM 628 O O . GLY A 1 80 ? 1.438 -6.896 -1.720 1.00 94.38 80 GLY A O 1
ATOM 629 N N . SER A 1 81 ? 3.468 -7.684 -2.293 1.00 94.94 81 SER A N 1
ATOM 630 C CA . SER A 1 81 ? 3.578 -8.633 -1.172 1.00 94.94 81 SER A CA 1
ATOM 631 C C . SER A 1 81 ? 3.662 -7.908 0.174 1.00 94.94 81 SER A C 1
ATOM 633 O O . SER A 1 81 ? 2.976 -8.299 1.119 1.00 94.94 81 SER A O 1
ATOM 635 N N . LEU A 1 82 ? 4.461 -6.836 0.246 1.00 96.69 82 LEU A N 1
ATOM 636 C CA . LEU A 1 82 ? 4.599 -5.988 1.430 1.00 96.69 82 LEU A CA 1
ATOM 637 C C . LEU A 1 82 ? 3.255 -5.367 1.807 1.00 96.69 82 LEU A C 1
ATOM 639 O O . LEU A 1 82 ? 2.786 -5.588 2.920 1.00 96.69 82 LEU A O 1
ATOM 643 N N . LEU A 1 83 ? 2.593 -4.666 0.880 1.00 95.38 83 LEU A N 1
ATOM 644 C CA . LEU A 1 83 ? 1.309 -4.015 1.159 1.00 95.38 83 LEU A CA 1
ATOM 645 C C . LEU A 1 83 ? 0.227 -5.004 1.598 1.00 95.38 83 LEU A C 1
ATOM 647 O O . LEU A 1 83 ? -0.513 -4.718 2.536 1.00 95.38 83 LEU A O 1
ATOM 651 N N . SER A 1 84 ? 0.158 -6.179 0.967 1.00 94.06 84 SER A N 1
ATOM 652 C CA . SER A 1 84 ? -0.793 -7.216 1.377 1.00 94.06 84 SER A CA 1
ATOM 653 C C . SER A 1 84 ? -0.513 -7.727 2.793 1.00 94.06 84 SER A C 1
ATOM 655 O O . SER A 1 84 ? -1.445 -7.878 3.582 1.00 94.06 84 SER A O 1
ATOM 657 N N . GLY A 1 85 ? 0.752 -7.961 3.152 1.00 94.31 85 GLY A N 1
ATOM 658 C CA . GLY A 1 85 ? 1.124 -8.371 4.510 1.00 94.31 85 GLY A CA 1
ATOM 659 C C . GLY A 1 85 ? 0.847 -7.297 5.560 1.00 94.31 85 GLY A C 1
ATOM 660 O O . GLY A 1 85 ? 0.253 -7.582 6.598 1.00 94.31 85 GLY A O 1
ATOM 661 N N . ILE A 1 86 ? 1.213 -6.052 5.258 1.00 94.56 86 ILE A N 1
ATOM 662 C CA . ILE A 1 86 ? 0.955 -4.869 6.089 1.00 94.56 86 ILE A CA 1
ATOM 663 C C . ILE A 1 86 ? -0.546 -4.730 6.367 1.00 94.56 86 ILE A C 1
ATOM 665 O O . ILE A 1 86 ? -0.940 -4.580 7.525 1.00 94.56 86 ILE A O 1
ATOM 669 N N . ALA A 1 87 ? -1.386 -4.826 5.330 1.00 92.75 87 ALA A N 1
ATOM 670 C CA . ALA A 1 87 ? -2.837 -4.756 5.469 1.00 92.75 87 ALA A CA 1
ATOM 671 C C . ALA A 1 87 ? -3.366 -5.880 6.367 1.00 92.75 87 ALA A C 1
ATOM 673 O O . ALA A 1 87 ? -4.089 -5.598 7.320 1.00 92.75 87 ALA A O 1
ATOM 674 N N . LYS A 1 88 ? -2.932 -7.130 6.150 1.00 92.25 88 LYS A N 1
ATOM 675 C CA . LYS A 1 88 ? -3.314 -8.273 6.998 1.00 92.25 88 LYS A CA 1
ATOM 676 C C . LYS A 1 88 ? -2.984 -8.040 8.474 1.00 92.25 88 LYS A C 1
ATOM 678 O O . LYS A 1 88 ? -3.846 -8.253 9.325 1.00 92.25 88 LYS A O 1
ATOM 683 N N . ILE A 1 89 ? -1.774 -7.570 8.783 1.00 91.19 89 ILE A N 1
ATOM 684 C CA . ILE A 1 89 ? -1.332 -7.308 10.163 1.00 91.19 89 ILE A CA 1
ATOM 685 C C . ILE A 1 89 ? -2.152 -6.172 10.792 1.00 91.19 89 ILE A C 1
ATOM 687 O O . ILE A 1 89 ? -2.695 -6.313 11.892 1.00 91.19 89 ILE A O 1
ATOM 691 N N . ALA A 1 90 ? -2.255 -5.040 10.094 1.00 90.25 90 ALA A N 1
ATOM 692 C CA . ALA A 1 90 ? -2.889 -3.836 10.614 1.00 90.25 90 ALA A CA 1
ATOM 693 C C . ALA A 1 90 ? -4.405 -3.995 10.776 1.00 90.25 90 ALA A C 1
ATOM 695 O O . ALA A 1 90 ? -4.960 -3.633 11.817 1.00 90.25 90 ALA A O 1
ATOM 696 N N . VAL A 1 91 ? -5.068 -4.582 9.776 1.00 87.62 91 VAL A N 1
ATOM 697 C CA . VAL A 1 91 ? -6.496 -4.895 9.832 1.00 87.62 91 VAL A CA 1
ATOM 698 C C . VAL A 1 91 ? -6.737 -5.966 10.878 1.00 87.62 91 VAL A C 1
ATOM 700 O O . VAL A 1 91 ? -7.641 -5.787 11.687 1.00 87.62 91 VAL A O 1
ATOM 703 N N . GLY A 1 92 ? -5.937 -7.037 10.923 1.00 85.00 92 GLY A N 1
ATOM 704 C CA . GLY A 1 92 ? -6.074 -8.121 11.899 1.00 85.00 92 GLY A CA 1
ATOM 705 C C . GLY A 1 92 ? -6.173 -7.610 13.337 1.00 85.00 92 GLY A C 1
ATOM 706 O O . GLY A 1 92 ? -7.133 -7.939 14.034 1.00 85.00 92 GLY A O 1
ATOM 707 N N . ARG A 1 93 ? -5.255 -6.722 13.745 1.00 79.88 93 ARG A N 1
ATOM 708 C CA . ARG A 1 93 ? -5.232 -6.152 15.104 1.00 79.88 93 ARG A CA 1
ATOM 709 C C . ARG A 1 93 ? -6.201 -4.988 15.320 1.00 79.88 93 ARG A C 1
ATOM 711 O O . ARG A 1 93 ? -6.678 -4.802 16.437 1.00 79.88 93 ARG A O 1
ATOM 718 N N . GLY A 1 94 ? -6.457 -4.177 14.291 1.00 83.56 94 GLY A N 1
ATOM 719 C CA . GLY A 1 94 ? -7.129 -2.884 14.451 1.00 83.56 94 GLY A CA 1
ATOM 720 C C . GLY A 1 94 ? -6.336 -1.921 15.349 1.00 83.56 94 GLY A C 1
ATOM 721 O O . GLY A 1 94 ? -5.144 -2.113 15.591 1.00 83.56 94 GLY A O 1
ATOM 722 N N . GLY A 1 95 ? -6.986 -0.872 15.859 1.00 88.25 95 GLY A N 1
ATOM 723 C CA . GLY A 1 95 ? -6.389 0.051 16.831 1.00 88.25 95 GLY A CA 1
ATOM 724 C C . GLY A 1 95 ? -5.111 0.743 16.333 1.00 88.25 95 GLY A C 1
ATOM 725 O O . GLY A 1 95 ? -5.078 1.298 15.238 1.00 88.25 95 GLY A O 1
ATOM 726 N N . GLN A 1 96 ? -4.049 0.731 17.148 1.00 89.06 96 GLN A N 1
ATOM 727 C CA . GLN A 1 96 ? -2.799 1.456 16.861 1.00 89.06 96 GLN A CA 1
ATOM 728 C C . GLN A 1 96 ? -2.094 1.022 15.557 1.00 89.06 96 GLN A C 1
ATOM 730 O O . GLN A 1 96 ? -1.731 1.908 14.785 1.00 89.06 96 GLN A O 1
ATOM 735 N N . PRO A 1 97 ? -1.948 -0.280 15.234 1.00 90.12 97 PRO A N 1
ATOM 736 C CA . PRO A 1 97 ? -1.433 -0.701 13.928 1.00 90.12 97 PRO A CA 1
ATOM 737 C C . PRO A 1 97 ? -2.220 -0.165 12.733 1.00 90.12 97 PRO A C 1
ATOM 739 O O . PRO A 1 97 ? -1.621 0.298 11.765 1.00 90.12 97 PRO A O 1
ATOM 742 N N . LEU A 1 98 ? -3.556 -0.184 12.805 1.00 91.88 98 LEU A N 1
ATOM 743 C CA . LEU A 1 98 ? -4.407 0.362 11.745 1.00 91.88 98 LEU A CA 1
ATOM 744 C C . LEU A 1 98 ? -4.196 1.873 11.592 1.00 91.88 98 LEU A C 1
ATOM 746 O O . LEU A 1 98 ? -4.074 2.366 10.475 1.00 91.88 98 LEU A O 1
ATOM 750 N N . ARG A 1 99 ? -4.077 2.605 12.704 1.00 92.88 99 ARG A N 1
ATOM 751 C CA . ARG A 1 99 ? -3.762 4.043 12.685 1.00 92.88 99 ARG A CA 1
ATOM 752 C C . ARG A 1 99 ? -2.405 4.329 12.057 1.00 92.88 99 ARG A C 1
ATOM 754 O O . ARG A 1 99 ? -2.318 5.203 11.200 1.00 92.88 99 ARG A O 1
ATOM 761 N N . LEU A 1 100 ? -1.367 3.587 12.451 1.00 92.00 100 LEU A N 1
ATOM 762 C CA . LEU A 1 100 ? -0.030 3.714 11.867 1.00 92.00 100 LEU A CA 1
ATOM 763 C C . LEU A 1 100 ? -0.072 3.475 10.355 1.00 92.00 100 LEU A C 1
ATOM 765 O O . LEU A 1 100 ? 0.471 4.279 9.597 1.00 92.00 100 LEU A O 1
ATOM 769 N N . LEU A 1 101 ? -0.759 2.414 9.922 1.00 93.38 101 LEU A N 1
ATOM 770 C CA . LEU A 1 101 ? -0.945 2.118 8.507 1.00 93.38 101 LEU A CA 1
ATOM 771 C C . LEU A 1 101 ? -1.618 3.279 7.777 1.00 93.38 101 LEU A C 1
ATOM 773 O O . LEU A 1 101 ? -1.068 3.761 6.797 1.00 93.38 101 LEU A O 1
ATOM 777 N N . LEU A 1 102 ? -2.759 3.772 8.258 1.00 93.31 102 LEU A N 1
ATOM 778 C CA . LEU A 1 102 ? -3.490 4.864 7.606 1.00 93.31 102 LEU A CA 1
ATOM 779 C C . LEU A 1 102 ? -2.649 6.149 7.500 1.00 93.31 102 LEU A C 1
ATOM 781 O O . LEU A 1 102 ? -2.653 6.807 6.459 1.00 93.31 102 LEU A O 1
ATOM 785 N N . ILE A 1 103 ? -1.873 6.477 8.539 1.00 93.38 103 ILE A N 1
ATOM 786 C CA . ILE A 1 103 ? -0.963 7.634 8.537 1.00 93.38 103 ILE A CA 1
ATOM 787 C C . ILE A 1 103 ? 0.115 7.491 7.454 1.00 93.38 103 ILE A C 1
ATOM 789 O O . ILE A 1 103 ? 0.409 8.459 6.755 1.00 93.38 103 ILE A O 1
ATOM 793 N N . ARG A 1 104 ? 0.706 6.300 7.305 1.00 92.88 104 ARG A N 1
ATOM 794 C CA . ARG A 1 104 ? 1.807 6.041 6.356 1.00 92.88 104 ARG A CA 1
ATOM 795 C C . ARG A 1 104 ? 1.321 5.714 4.943 1.00 92.88 104 ARG A C 1
ATOM 797 O O . ARG A 1 104 ? 2.041 5.965 3.984 1.00 92.88 104 ARG A O 1
ATOM 804 N N . LEU A 1 105 ? 0.096 5.220 4.795 1.00 92.25 105 LEU A N 1
ATOM 805 C CA . LEU A 1 105 ? -0.516 4.938 3.500 1.00 92.25 105 LEU A CA 1
ATOM 806 C C . LEU A 1 105 ? -0.847 6.228 2.748 1.00 92.25 105 LEU A C 1
ATOM 808 O O . LEU A 1 105 ? -0.711 6.269 1.531 1.00 92.25 105 LEU A O 1
ATOM 812 N N . LYS A 1 106 ? -1.234 7.299 3.456 1.00 93.12 106 LYS A N 1
ATOM 813 C CA . LYS A 1 106 ? -1.542 8.593 2.829 1.00 93.12 106 LYS A CA 1
ATOM 814 C C . LYS A 1 106 ? -0.390 9.109 1.946 1.00 93.12 106 LYS A C 1
ATOM 816 O O . LYS A 1 106 ? -0.644 9.337 0.766 1.00 93.12 106 LYS A O 1
ATOM 821 N N . PRO A 1 107 ? 0.846 9.301 2.452 1.00 91.75 107 PRO A N 1
ATOM 822 C CA . PRO A 1 107 ? 1.951 9.754 1.610 1.00 91.75 107 PRO A CA 1
ATOM 823 C C . PRO A 1 107 ? 2.298 8.741 0.513 1.00 91.75 107 PRO A C 1
ATOM 825 O O . PRO A 1 107 ? 2.565 9.164 -0.599 1.00 91.75 107 PRO A O 1
ATOM 828 N N . LEU A 1 108 ? 2.190 7.428 0.758 1.00 91.75 108 LEU A N 1
ATOM 829 C CA . LEU A 1 108 ? 2.398 6.413 -0.288 1.00 91.75 108 LEU A CA 1
ATOM 830 C C . LEU A 1 108 ? 1.432 6.570 -1.473 1.00 91.75 108 LEU A C 1
ATOM 832 O O . LEU A 1 108 ? 1.849 6.479 -2.625 1.00 91.75 108 LEU A O 1
ATOM 836 N N . VAL A 1 109 ? 0.144 6.810 -1.202 1.00 91.69 109 VAL A N 1
ATOM 837 C CA . VAL A 1 109 ? -0.871 7.058 -2.240 1.00 91.69 109 VAL A CA 1
ATOM 838 C C . VAL A 1 109 ? -0.544 8.337 -3.010 1.00 91.69 109 VAL A C 1
ATOM 840 O O . VAL A 1 109 ? -0.608 8.351 -4.235 1.00 91.69 109 VAL A O 1
ATOM 843 N N . LEU A 1 110 ? -0.172 9.405 -2.302 1.00 89.69 110 LEU A N 1
ATOM 844 C CA . LEU A 1 110 ? 0.142 10.695 -2.914 1.00 89.69 110 LEU A CA 1
ATOM 845 C C . LEU A 1 110 ? 1.414 10.646 -3.775 1.00 89.69 110 LEU A C 1
ATOM 847 O O . LEU A 1 110 ? 1.386 11.148 -4.898 1.00 89.69 110 LEU A O 1
ATOM 851 N N . ASP A 1 111 ? 2.481 10.010 -3.285 1.00 89.69 111 ASP A N 1
ATOM 852 C CA . ASP A 1 111 ? 3.750 9.814 -4.001 1.00 89.69 111 ASP A CA 1
ATOM 853 C C . ASP A 1 111 ? 3.545 8.953 -5.258 1.00 89.69 111 ASP A C 1
ATOM 855 O O . ASP A 1 111 ? 4.187 9.167 -6.287 1.00 89.69 111 ASP A O 1
ATOM 859 N N . LEU A 1 112 ? 2.640 7.971 -5.196 1.00 87.69 112 LEU A N 1
ATOM 860 C CA . LEU A 1 112 ? 2.274 7.150 -6.346 1.00 87.69 112 LEU A CA 1
ATOM 861 C C . LEU A 1 112 ? 1.508 7.968 -7.396 1.00 87.69 112 LEU A C 1
ATOM 863 O O . LEU A 1 112 ? 1.834 7.877 -8.577 1.00 87.69 112 LEU A O 1
ATOM 867 N N . CYS A 1 113 ? 0.528 8.778 -6.985 1.00 82.62 113 CYS A N 1
ATOM 868 C CA . CYS A 1 113 ? -0.247 9.634 -7.891 1.00 82.62 113 CYS A CA 1
ATOM 869 C C . CYS A 1 113 ? 0.598 10.722 -8.576 1.00 82.62 113 CYS A C 1
ATOM 871 O O . CYS A 1 113 ? 0.237 11.170 -9.660 1.00 82.62 113 CYS A O 1
ATOM 873 N N . GLU A 1 114 ? 1.719 11.137 -7.980 1.00 81.62 114 GLU A N 1
ATOM 874 C CA . GLU A 1 114 ? 2.684 12.050 -8.614 1.00 81.62 114 GLU A CA 1
ATOM 875 C C . GLU A 1 114 ? 3.526 11.383 -9.703 1.00 81.62 114 GLU A C 1
ATOM 877 O O . GLU A 1 114 ? 4.211 12.067 -10.468 1.00 81.62 114 GLU A O 1
ATOM 882 N N . GLN A 1 115 ? 3.527 10.049 -9.793 1.00 76.88 115 GLN A N 1
ATOM 883 C CA . GLN A 1 115 ? 4.375 9.391 -10.771 1.00 76.88 115 GLN A CA 1
ATOM 884 C C . GLN A 1 115 ? 3.849 9.646 -12.189 1.00 76.88 115 GLN A C 1
ATOM 886 O O . GLN A 1 115 ? 2.679 9.367 -12.468 1.00 76.88 115 GLN A O 1
ATOM 891 N N . PRO A 1 116 ? 4.723 10.070 -13.125 1.00 65.12 116 PRO A N 1
ATOM 892 C CA . PRO A 1 116 ? 4.335 10.441 -14.489 1.00 65.12 116 PRO A CA 1
ATOM 893 C C . PRO A 1 116 ? 3.708 9.285 -15.287 1.00 65.12 116 PRO A C 1
ATOM 895 O O . PRO A 1 116 ? 3.074 9.505 -16.313 1.00 65.12 116 PRO A O 1
ATOM 898 N N . ASP A 1 117 ? 3.863 8.048 -14.811 1.00 58.75 117 ASP A N 1
ATOM 899 C CA . ASP A 1 117 ? 3.334 6.837 -15.436 1.00 58.75 117 ASP A CA 1
ATOM 900 C C . ASP A 1 117 ? 1.855 6.544 -15.071 1.00 58.75 117 ASP A C 1
ATOM 902 O O . ASP A 1 117 ? 1.255 5.642 -15.651 1.00 58.75 117 ASP A O 1
ATOM 906 N N . THR A 1 118 ? 1.234 7.286 -14.140 1.00 55.41 118 THR A N 1
ATOM 907 C CA . THR A 1 118 ? -0.132 6.993 -13.638 1.00 55.41 118 THR A CA 1
ATOM 908 C C . THR A 1 118 ? -1.277 7.595 -14.461 1.00 55.41 118 THR A C 1
ATOM 910 O O . THR A 1 118 ? -2.436 7.223 -14.265 1.00 55.41 118 THR A O 1
ATOM 913 N N . TRP A 1 119 ? -0.984 8.481 -15.418 1.00 52.38 119 TRP A N 1
ATOM 914 C CA . TRP A 1 119 ? -2.006 9.189 -16.206 1.00 52.38 119 TRP A CA 1
ATOM 915 C C . TRP A 1 119 ? -2.408 8.482 -17.515 1.00 52.38 119 TRP A C 1
ATOM 917 O O . TRP A 1 119 ? -3.415 8.841 -18.124 1.00 52.38 119 TRP A O 1
ATOM 927 N N . VAL A 1 120 ? -1.680 7.446 -17.959 1.00 45.28 120 VAL A N 1
ATOM 928 C CA . VAL A 1 120 ? -1.897 6.813 -19.277 1.00 45.28 120 VAL A CA 1
ATOM 929 C C . VAL A 1 120 ? -2.255 5.332 -19.140 1.00 45.28 120 VAL A C 1
ATOM 931 O O . VAL A 1 120 ? -1.363 4.499 -19.152 1.00 45.28 120 VAL A O 1
ATOM 934 N N . ARG A 1 121 ? -3.559 5.013 -19.053 1.00 47.38 121 ARG A N 1
ATOM 935 C CA . ARG A 1 121 ? -4.265 3.718 -19.307 1.00 47.38 121 ARG A CA 1
ATOM 936 C C . ARG A 1 121 ? -3.699 2.374 -18.780 1.00 47.38 121 ARG A C 1
ATOM 938 O O . ARG A 1 121 ? -4.399 1.378 -18.898 1.00 47.38 121 ARG A O 1
ATOM 945 N N . ASN A 1 122 ? -2.510 2.334 -18.190 1.00 54.12 122 ASN A N 1
ATOM 946 C CA . ASN A 1 122 ? -1.811 1.193 -17.603 1.00 54.12 122 ASN A CA 1
ATOM 947 C C . ASN A 1 122 ? -1.068 1.722 -16.370 1.00 54.12 122 ASN A C 1
ATOM 949 O O . ASN A 1 122 ? 0.133 1.977 -16.422 1.00 54.12 122 ASN A O 1
ATOM 953 N N . GLN A 1 123 ? -1.796 1.923 -15.270 1.00 61.88 123 GLN A N 1
ATOM 954 C CA . GLN A 1 123 ? -1.288 2.601 -14.068 1.00 61.88 123 GLN A CA 1
ATOM 955 C C . GLN A 1 123 ? -0.204 1.793 -13.317 1.00 61.88 123 GLN A C 1
ATOM 957 O O . GLN A 1 123 ? 0.374 2.274 -12.347 1.00 61.88 123 GLN A O 1
ATOM 962 N N . GLY A 1 124 ? 0.150 0.605 -13.818 1.00 74.50 124 GLY A N 1
ATOM 963 C CA . GLY A 1 124 ? 1.237 -0.234 -13.322 1.00 74.50 124 GLY A CA 1
ATOM 964 C C . GLY A 1 124 ? 0.821 -1.080 -12.120 1.00 74.50 124 GLY A C 1
ATOM 965 O O . GLY A 1 124 ? -0.066 -0.719 -11.350 1.00 74.50 124 GLY A O 1
ATOM 966 N N . ASN A 1 125 ? 1.499 -2.212 -11.919 1.00 82.75 125 ASN A N 1
ATOM 967 C CA . ASN A 1 125 ? 1.124 -3.195 -10.894 1.00 82.75 125 ASN A CA 1
ATOM 968 C C . ASN A 1 125 ? 1.185 -2.626 -9.460 1.00 82.75 125 ASN A C 1
ATOM 970 O O . ASN A 1 125 ? 0.475 -3.093 -8.563 1.00 82.75 125 ASN A O 1
ATOM 974 N N . MET A 1 126 ? 2.039 -1.621 -9.224 1.00 89.81 126 MET A N 1
ATOM 975 C CA . MET A 1 126 ? 2.109 -0.922 -7.936 1.00 89.81 126 MET A CA 1
ATOM 976 C C . MET A 1 126 ? 0.861 -0.073 -7.676 1.00 89.81 126 MET A C 1
ATOM 978 O O . MET A 1 126 ? 0.369 -0.080 -6.548 1.00 89.81 126 MET A O 1
ATOM 982 N N . PHE A 1 127 ? 0.312 0.595 -8.696 1.00 88.56 127 PHE A N 1
ATOM 983 C CA . PHE A 1 127 ? -0.929 1.351 -8.546 1.00 88.56 127 PHE A CA 1
ATOM 984 C C . PHE A 1 127 ? -2.095 0.438 -8.210 1.00 88.56 127 PHE A C 1
ATOM 986 O O . PHE A 1 127 ? -2.773 0.668 -7.211 1.00 88.56 127 PHE A O 1
ATOM 993 N N . ASP A 1 128 ? -2.258 -0.649 -8.963 1.00 88.25 128 ASP A N 1
ATOM 994 C CA . ASP A 1 128 ? -3.312 -1.632 -8.704 1.00 88.25 128 ASP A CA 1
ATOM 995 C C . ASP A 1 128 ? -3.200 -2.211 -7.287 1.00 88.25 128 ASP A C 1
ATOM 997 O O . ASP A 1 128 ? -4.203 -2.410 -6.598 1.00 88.25 128 ASP A O 1
ATOM 1001 N N . SER A 1 129 ? -1.969 -2.433 -6.814 1.00 91.38 129 SER A N 1
ATOM 1002 C CA . SER A 1 129 ? -1.714 -2.900 -5.451 1.00 91.38 129 SER A CA 1
ATOM 1003 C C . SER A 1 129 ? -2.143 -1.878 -4.396 1.00 91.38 129 SER A C 1
ATOM 1005 O O . SER A 1 129 ? -2.831 -2.264 -3.451 1.00 91.38 129 SER A O 1
ATOM 1007 N N . VAL A 1 130 ? -1.779 -0.598 -4.548 1.00 92.19 130 VAL A N 1
ATOM 1008 C CA . VAL A 1 130 ? -2.187 0.472 -3.617 1.00 92.19 130 VAL A CA 1
ATOM 1009 C C . VAL A 1 130 ? -3.692 0.686 -3.657 1.00 92.19 130 VAL A C 1
ATOM 1011 O O . VAL A 1 130 ? -4.308 0.780 -2.597 1.00 92.19 130 VAL A O 1
ATOM 1014 N N . PHE A 1 131 ? -4.288 0.741 -4.848 1.00 90.31 131 PHE A N 1
ATOM 1015 C CA . PHE A 1 131 ? -5.723 0.934 -5.028 1.00 90.31 131 PHE A CA 1
ATOM 1016 C C . PHE A 1 131 ? -6.509 -0.175 -4.326 1.00 90.31 131 PHE A C 1
ATOM 1018 O O . PHE A 1 131 ? -7.307 0.103 -3.431 1.00 90.31 131 PHE A O 1
ATOM 1025 N N . ARG A 1 132 ? -6.200 -1.439 -4.646 1.00 91.50 132 ARG A N 1
ATOM 1026 C CA . ARG A 1 132 ? -6.842 -2.607 -4.032 1.00 91.50 132 ARG A CA 1
ATOM 1027 C C . ARG A 1 132 ? -6.711 -2.593 -2.511 1.00 91.50 132 ARG A C 1
ATOM 1029 O O . ARG A 1 132 ? -7.699 -2.790 -1.813 1.00 91.50 132 ARG A O 1
ATOM 1036 N N . ILE A 1 133 ? -5.503 -2.357 -2.002 1.00 91.81 133 ILE A N 1
ATOM 1037 C CA . ILE A 1 133 ? -5.238 -2.376 -0.559 1.00 91.81 133 ILE A CA 1
ATOM 1038 C C . ILE A 1 133 ? -5.913 -1.201 0.150 1.00 91.81 133 ILE A C 1
ATOM 1040 O O . ILE A 1 133 ? -6.424 -1.370 1.252 1.00 91.81 133 ILE A O 1
ATOM 1044 N N . SER A 1 134 ? -5.981 -0.029 -0.482 1.00 92.38 134 SER A N 1
ATOM 1045 C CA . SER A 1 134 ? -6.711 1.117 0.067 1.00 92.38 134 SER A CA 1
ATOM 1046 C C . SER A 1 134 ? -8.196 0.797 0.222 1.00 92.38 134 SER A C 1
ATOM 1048 O O . SER A 1 134 ? -8.751 1.050 1.289 1.00 92.38 134 SER A O 1
ATOM 1050 N N . CYS A 1 135 ? -8.824 0.185 -0.789 1.00 92.12 135 CYS A N 1
ATOM 1051 C CA . CYS A 1 135 ? -10.211 -0.277 -0.693 1.00 92.12 135 CYS A CA 1
ATOM 1052 C C . CYS A 1 135 ? -10.387 -1.301 0.436 1.00 92.12 135 CYS A C 1
ATOM 1054 O O . CYS A 1 135 ? -11.236 -1.105 1.302 1.00 92.12 135 CYS A O 1
ATOM 1056 N N . GLU A 1 136 ? -9.535 -2.329 0.490 1.00 91.19 136 GLU A N 1
ATOM 1057 C CA . GLU A 1 136 ? -9.593 -3.371 1.523 1.00 91.19 136 GLU A CA 1
ATOM 1058 C C . GLU A 1 136 ? -9.463 -2.788 2.939 1.00 91.19 136 GLU A C 1
ATOM 1060 O O . GLU A 1 136 ? -10.227 -3.144 3.838 1.00 91.19 136 GLU A O 1
ATOM 1065 N N . ILE A 1 137 ? -8.527 -1.858 3.154 1.00 90.75 137 ILE A N 1
ATOM 1066 C CA . ILE A 1 137 ? -8.321 -1.196 4.449 1.00 90.75 137 ILE A CA 1
ATOM 1067 C C . ILE A 1 137 ? -9.506 -0.300 4.806 1.00 90.75 137 ILE A C 1
ATOM 1069 O O . ILE A 1 137 ? -9.901 -0.271 5.969 1.00 90.75 137 ILE A O 1
ATOM 1073 N N . ILE A 1 138 ? -10.069 0.436 3.844 1.00 92.38 138 ILE A N 1
ATOM 1074 C CA . ILE A 1 138 ? -11.245 1.277 4.092 1.00 92.38 138 ILE A CA 1
ATOM 1075 C C . ILE A 1 138 ? -12.417 0.393 4.511 1.00 92.38 138 ILE A C 1
ATOM 1077 O O . ILE A 1 138 ? -12.994 0.631 5.567 1.00 92.38 138 ILE A O 1
ATOM 1081 N N . GLU A 1 139 ? -12.728 -0.649 3.742 1.00 90.94 139 GLU A N 1
ATOM 1082 C CA . GLU A 1 139 ? -13.851 -1.552 4.008 1.00 90.94 139 GLU A CA 1
ATOM 1083 C C . GLU A 1 139 ? -13.702 -2.268 5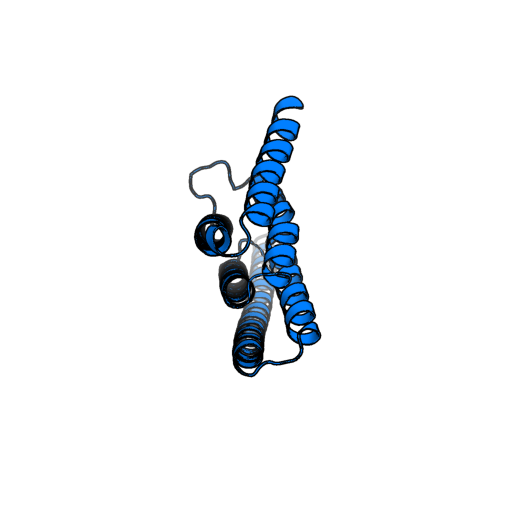.356 1.00 90.94 139 GLU A C 1
ATOM 1085 O O . GLU A 1 139 ? -14.602 -2.235 6.199 1.00 90.94 139 GLU A O 1
ATOM 1090 N N . SER A 1 140 ? -12.542 -2.878 5.597 1.00 88.38 140 SER A N 1
ATOM 1091 C CA . SER A 1 140 ? -12.290 -3.647 6.819 1.00 88.38 140 SER A CA 1
ATOM 1092 C C . SER A 1 140 ? -12.045 -2.768 8.050 1.00 88.38 140 SER A C 1
ATOM 1094 O O . SER A 1 140 ? -12.423 -3.125 9.170 1.00 88.38 140 SER A O 1
ATOM 1096 N N . GLY A 1 141 ? -11.424 -1.605 7.858 1.00 88.50 141 GLY A N 1
ATOM 1097 C CA . GLY A 1 141 ? -11.123 -0.632 8.900 1.00 88.50 141 GLY A CA 1
ATOM 1098 C C . GLY A 1 141 ? -12.343 0.174 9.329 1.00 88.50 141 GLY A C 1
ATOM 1099 O O . GLY A 1 141 ? -12.403 0.585 10.488 1.00 88.50 141 GLY A O 1
ATOM 1100 N N . TRP A 1 142 ? -13.341 0.348 8.454 1.00 90.62 142 TRP A N 1
ATOM 1101 C CA . TRP A 1 142 ? -14.561 1.102 8.756 1.00 90.62 142 TRP A CA 1
ATOM 1102 C C . TRP A 1 142 ? -15.282 0.572 9.996 1.00 90.62 142 TRP A C 1
ATOM 1104 O O . TRP A 1 142 ? -15.723 1.344 10.844 1.00 90.62 142 TRP A O 1
ATOM 1114 N N . ALA A 1 143 ? -15.352 -0.753 10.141 1.00 87.56 143 ALA A N 1
ATOM 1115 C CA . ALA A 1 143 ? -15.971 -1.393 11.299 1.00 87.56 143 ALA A CA 1
ATOM 1116 C C . ALA A 1 143 ? -15.097 -1.346 12.568 1.00 87.56 143 ALA A C 1
ATOM 1118 O O . ALA A 1 143 ? -15.622 -1.484 13.671 1.00 87.56 143 ALA A O 1
ATOM 1119 N N . LYS A 1 144 ? -13.774 -1.168 12.432 1.00 87.81 144 LYS A N 1
ATOM 1120 C CA . LYS A 1 144 ? -12.803 -1.275 13.539 1.00 87.81 144 LYS A CA 1
ATOM 1121 C C . LYS A 1 144 ? -12.401 0.073 14.134 1.00 87.81 144 LYS A C 1
ATOM 1123 O O . LYS A 1 144 ? -12.284 0.191 15.349 1.00 87.81 144 LYS A O 1
ATOM 1128 N N . ASP A 1 145 ? -12.154 1.074 13.294 1.00 90.38 145 ASP A N 1
ATOM 1129 C CA . ASP A 1 145 ? -11.743 2.421 13.705 1.00 90.38 145 ASP A CA 1
ATOM 1130 C C . ASP A 1 145 ? -12.198 3.450 12.661 1.00 90.38 145 ASP A C 1
ATOM 1132 O O . ASP A 1 145 ? -11.402 4.057 11.937 1.00 90.38 145 ASP A O 1
ATOM 1136 N N . ARG A 1 146 ? -13.521 3.635 12.579 1.00 92.12 146 ARG A N 1
ATOM 1137 C CA . ARG A 1 146 ? -14.146 4.608 11.677 1.00 92.12 146 ARG A CA 1
ATOM 1138 C C . ARG A 1 146 ? -13.537 6.013 11.774 1.00 92.12 146 ARG A C 1
ATOM 1140 O O . ARG A 1 146 ? -13.247 6.567 10.718 1.00 92.12 146 ARG A O 1
ATOM 1147 N N . PRO A 1 147 ? -13.290 6.601 12.967 1.00 93.75 147 PRO A N 1
ATOM 1148 C CA . PRO A 1 147 ? -12.707 7.942 13.049 1.00 93.75 147 PRO A CA 1
ATOM 1149 C C . PRO A 1 147 ? -11.350 8.055 12.343 1.00 93.75 147 PRO A C 1
ATOM 1151 O O . PRO A 1 147 ? -11.070 9.059 11.680 1.00 93.75 147 PRO A O 1
ATOM 1154 N N . SER A 1 148 ? -10.513 7.021 12.447 1.00 92.50 148 SER A N 1
ATOM 1155 C CA . SER A 1 148 ? -9.208 6.994 11.782 1.00 92.50 148 SER A CA 1
ATOM 1156 C C . SER A 1 148 ? -9.342 6.854 10.265 1.00 92.50 148 SER A C 1
ATOM 1158 O O . SER A 1 148 ? -8.638 7.548 9.530 1.00 92.50 148 SER A O 1
ATOM 1160 N N . VAL A 1 149 ? -10.276 6.024 9.786 1.00 94.44 149 VAL A N 1
ATOM 1161 C CA . VAL A 1 149 ? -10.572 5.892 8.347 1.00 94.44 149 VAL A CA 1
ATOM 1162 C C . VAL A 1 149 ? -11.147 7.193 7.775 1.00 94.44 149 VAL A C 1
ATOM 1164 O O . VAL A 1 149 ? -10.679 7.663 6.740 1.00 94.44 149 VAL A O 1
ATOM 1167 N N . ASP A 1 150 ? -12.086 7.835 8.473 1.00 95.06 150 ASP A N 1
ATOM 1168 C CA . ASP A 1 150 ? -12.638 9.138 8.078 1.00 95.06 150 ASP A CA 1
ATOM 1169 C C . ASP A 1 150 ? -11.536 10.204 7.986 1.00 95.06 150 ASP A C 1
ATOM 1171 O O . ASP A 1 150 ? -11.502 11.000 7.045 1.00 95.06 150 ASP A O 1
ATOM 1175 N N . THR A 1 151 ? -10.605 10.210 8.945 1.00 95.06 151 THR A N 1
ATOM 1176 C CA . THR A 1 151 ? -9.457 11.131 8.955 1.00 95.06 151 THR A CA 1
ATOM 1177 C C . THR A 1 151 ? -8.541 10.891 7.759 1.00 95.06 151 THR A C 1
ATOM 1179 O O . THR A 1 151 ? -8.110 11.845 7.111 1.00 95.06 151 THR A O 1
ATOM 1182 N N . PHE A 1 152 ? -8.279 9.628 7.429 1.00 94.44 152 PHE A N 1
ATOM 1183 C CA . PHE A 1 152 ? -7.501 9.248 6.255 1.00 94.44 152 PHE A CA 1
ATOM 1184 C C . PHE A 1 152 ? -8.154 9.716 4.946 1.00 94.44 152 PHE A C 1
ATOM 1186 O O . PHE A 1 152 ? -7.498 10.397 4.156 1.00 94.44 152 PHE A O 1
ATOM 1193 N N . ILE A 1 153 ? -9.448 9.443 4.744 1.00 94.31 153 ILE A N 1
ATOM 1194 C CA . ILE A 1 153 ? -10.190 9.831 3.529 1.00 94.31 153 ILE A CA 1
ATOM 1195 C C . ILE A 1 153 ? -10.239 11.357 3.376 1.00 94.31 153 ILE A C 1
ATOM 1197 O O . ILE A 1 153 ? -9.933 11.892 2.305 1.00 94.31 153 ILE A O 1
ATOM 1201 N N . LYS A 1 154 ? -10.581 12.078 4.452 1.00 94.69 154 LYS A N 1
ATOM 1202 C CA . LYS A 1 154 ? -10.580 13.551 4.454 1.00 94.69 154 LYS A CA 1
ATOM 1203 C C . LYS A 1 154 ? -9.184 14.099 4.172 1.00 94.69 154 LYS A C 1
ATOM 1205 O O . LYS A 1 154 ? -9.038 15.024 3.378 1.00 94.69 154 LYS A O 1
ATOM 1210 N N . GLY A 1 155 ? -8.163 13.497 4.781 1.00 92.88 155 GLY A N 1
ATOM 1211 C CA . GLY A 1 155 ? -6.768 13.864 4.583 1.00 92.88 155 GLY A CA 1
ATOM 1212 C C . GLY A 1 155 ? -6.306 13.688 3.137 1.00 92.88 155 GLY A C 1
ATOM 1213 O O . GLY A 1 155 ? -5.617 14.569 2.630 1.00 92.88 155 GLY A O 1
ATOM 1214 N N . LEU A 1 156 ? -6.677 12.589 2.475 1.00 91.44 156 LEU A N 1
ATOM 1215 C CA . LEU A 1 156 ? -6.407 12.381 1.049 1.00 91.44 156 LEU A CA 1
ATOM 1216 C C . LEU A 1 156 ? -7.131 13.415 0.186 1.00 91.44 156 LEU A C 1
ATOM 1218 O O . LEU A 1 156 ? -6.506 14.047 -0.659 1.00 91.44 156 LEU A O 1
ATOM 1222 N N . THR A 1 157 ? -8.422 13.627 0.445 1.00 90.81 157 THR A N 1
ATOM 1223 C CA . THR A 1 157 ? -9.253 14.570 -0.319 1.00 90.81 157 THR A CA 1
ATOM 1224 C C . THR A 1 157 ? -8.703 15.996 -0.243 1.00 90.81 157 THR A C 1
ATOM 1226 O O . THR A 1 157 ? -8.595 16.657 -1.272 1.00 90.81 157 THR A O 1
ATOM 1229 N N . SER A 1 158 ? -8.301 16.454 0.951 1.00 92.00 158 SER A N 1
ATOM 1230 C CA . SER A 1 158 ? -7.675 17.774 1.137 1.00 92.00 158 SER A CA 1
ATOM 1231 C C . SER A 1 158 ? -6.390 17.899 0.329 1.00 92.00 158 SER A C 1
ATOM 1233 O O . SER A 1 158 ? -6.238 18.848 -0.427 1.00 92.00 158 SER A O 1
ATOM 1235 N N . SER A 1 159 ? -5.496 16.909 0.422 1.00 90.00 159 SER A N 1
ATOM 1236 C CA . SER A 1 159 ? -4.205 16.960 -0.270 1.00 90.00 159 SER A CA 1
ATOM 1237 C C . SER A 1 159 ? -4.331 16.889 -1.795 1.00 90.00 159 SER A C 1
ATOM 1239 O O . SER A 1 159 ? -3.536 17.511 -2.489 1.00 90.00 159 SER A O 1
ATOM 1241 N N . ILE A 1 160 ? -5.321 16.168 -2.329 1.00 85.69 160 ILE A N 1
ATOM 1242 C CA . ILE A 1 160 ? -5.606 16.160 -3.773 1.00 85.69 160 ILE A CA 1
ATOM 1243 C C . ILE A 1 160 ? -6.167 17.515 -4.212 1.00 85.69 160 ILE A C 1
ATOM 1245 O O . ILE A 1 160 ? -5.729 18.060 -5.220 1.00 85.69 160 ILE A O 1
ATOM 1249 N N . ARG A 1 161 ? -7.112 18.075 -3.447 1.00 86.00 161 ARG A N 1
ATOM 1250 C CA . ARG A 1 161 ? -7.695 19.384 -3.751 1.00 86.00 161 ARG A CA 1
ATOM 1251 C C . ARG A 1 161 ? -6.642 20.487 -3.733 1.00 86.00 161 ARG A C 1
ATOM 1253 O O . ARG A 1 161 ? -6.571 21.245 -4.686 1.00 86.00 161 ARG A O 1
ATOM 1260 N N . GLU A 1 162 ? -5.825 20.537 -2.683 1.00 84.81 162 GLU A N 1
ATOM 1261 C CA . GLU A 1 162 ? -4.731 21.503 -2.564 1.00 84.81 162 GLU A CA 1
ATOM 1262 C C . GLU A 1 162 ? -3.843 21.470 -3.808 1.00 84.81 162 GLU A C 1
ATOM 1264 O O . GLU A 1 162 ? -3.535 22.521 -4.341 1.00 84.81 162 GLU A O 1
ATOM 1269 N N . ARG A 1 163 ? -3.497 20.285 -4.327 1.00 75.94 163 ARG A N 1
ATOM 1270 C CA . ARG A 1 163 ? -2.679 20.160 -5.545 1.00 75.94 163 ARG A CA 1
ATOM 1271 C C . ARG A 1 163 ? -3.362 20.712 -6.792 1.00 75.94 163 ARG A C 1
ATOM 1273 O O . ARG A 1 163 ? -2.710 21.406 -7.556 1.00 75.94 163 ARG A O 1
ATOM 1280 N N . ASN A 1 164 ? -4.652 20.437 -6.966 1.00 70.38 164 ASN A N 1
ATOM 1281 C CA . ASN A 1 164 ? -5.410 20.927 -8.117 1.00 70.38 164 ASN A CA 1
ATOM 1282 C C . ASN A 1 164 ? -5.670 22.441 -8.057 1.00 70.38 164 ASN A C 1
ATOM 1284 O O . ASN A 1 164 ? -5.840 23.058 -9.098 1.00 70.38 164 ASN A O 1
ATOM 1288 N N . ASP A 1 165 ? -5.716 23.039 -6.863 1.00 72.81 165 ASP A N 1
ATOM 1289 C CA . ASP A 1 165 ? -5.905 24.486 -6.694 1.00 72.81 165 ASP A CA 1
ATOM 1290 C C . ASP A 1 165 ? -4.616 25.290 -7.028 1.00 72.81 165 ASP A C 1
ATOM 1292 O O . ASP A 1 165 ? -4.674 26.517 -7.124 1.00 72.81 165 ASP A O 1
ATOM 1296 N N . TYR A 1 166 ? -3.462 24.622 -7.210 1.00 57.78 166 TYR A N 1
ATOM 1297 C CA . TYR A 1 166 ? -2.175 25.227 -7.608 1.00 57.78 166 TYR A CA 1
ATOM 1298 C C . TYR A 1 166 ? -1.757 24.941 -9.070 1.00 57.78 166 TYR A C 1
ATOM 1300 O O . TYR A 1 166 ? -0.687 25.405 -9.474 1.00 57.78 166 TYR A O 1
ATOM 1308 N N . GLU A 1 167 ? -2.566 24.212 -9.850 1.00 48.50 167 GLU A N 1
ATOM 1309 C CA . GLU A 1 167 ? -2.404 24.023 -11.310 1.00 48.50 167 GLU A CA 1
ATOM 1310 C C . GLU A 1 167 ? -3.334 24.950 -12.109 1.00 48.50 167 GLU A C 1
ATOM 1312 O O . GLU A 1 167 ? -2.880 25.461 -13.160 1.00 48.50 167 GLU A O 1
#

pLDDT: mean 86.3, std 12.15, range [45.28, 96.69]

Secondary structure (DSSP, 8-state):
-HHHHHHHHHHHHHHHHHHHHHHHHHHHHHHHHHHHHHHHHHTT--HHHHHHHHHHHHHHHHHHHH-TTTTSHHHHHHHHHHHHHHHHHHHHH-HHHHHHHHHHHHHHHHHHHTSTTSSSS--HHHHHHHHHHHHHHHHHHHTT-HHHHHHHHHHHHHHHHHHHTT-

InterPro domains:
  IPR045495 PI4-kinase, N-terminal [PF19274] (7-167)

Organism: Noccaea caerulescens (NCBI:txid107243)

Foldseek 3Di:
DVVVVVVVVVVVVVVLVVVLVVLVVLLVVLLVLLVVLLVCLVVVHDPVSNQVSLVVLLVLLVCLLPDPCVQPPSSLVSNLSSLVSLLCNCLVNPDPSLLVCLVSLLVVLVSLVPDPCCPPPDSDSNNVSSVVSLVVSLVSNCVRPVVSSVVSVVSNVVVVVVVVVVD